Protein AF-A0A8T9Q5W1-F1 (afdb_monomer)

Structure (mmCIF, N/CA/C/O backbone):
data_AF-A0A8T9Q5W1-F1
#
_entry.id   AF-A0A8T9Q5W1-F1
#
loop_
_atom_site.group_PDB
_atom_site.id
_atom_site.type_symbol
_atom_site.label_atom_id
_atom_site.label_alt_id
_atom_site.label_comp_id
_atom_site.label_asym_id
_atom_site.label_entity_id
_atom_site.label_seq_id
_atom_site.pdbx_PDB_ins_code
_atom_site.Cartn_x
_atom_site.Cartn_y
_atom_site.Cartn_z
_atom_site.occupancy
_atom_site.B_iso_or_equiv
_atom_site.auth_seq_id
_atom_site.auth_comp_id
_atom_site.auth_asym_id
_atom_site.auth_atom_id
_atom_site.pdbx_PDB_model_num
ATOM 1 N N . MET A 1 1 ? -4.846 3.567 -25.689 1.00 54.91 1 MET A N 1
ATOM 2 C CA . MET A 1 1 ? -4.275 4.768 -25.042 1.00 54.91 1 MET A CA 1
ATOM 3 C C . MET A 1 1 ? -4.807 4.793 -23.617 1.00 54.91 1 MET A C 1
ATOM 5 O O . MET A 1 1 ? -6.010 4.636 -23.465 1.00 54.91 1 MET A O 1
ATOM 9 N N . PHE A 1 2 ? -3.942 4.860 -22.600 1.00 64.38 2 PHE A N 1
ATOM 10 C CA . PHE A 1 2 ? -4.379 5.015 -21.206 1.00 64.38 2 PHE A CA 1
ATOM 11 C C . PHE A 1 2 ? -4.690 6.494 -20.976 1.00 64.38 2 PHE A C 1
ATOM 13 O O . PHE A 1 2 ? -3.794 7.327 -21.100 1.00 64.38 2 PHE A O 1
ATOM 20 N N . THR A 1 3 ? -5.946 6.820 -20.690 1.00 78.00 3 THR A N 1
ATOM 21 C CA . THR A 1 3 ? -6.328 8.164 -20.245 1.00 78.00 3 THR A CA 1
ATOM 22 C C . THR A 1 3 ? -6.092 8.232 -18.737 1.00 78.00 3 THR A C 1
ATOM 24 O O . THR A 1 3 ? -6.632 7.378 -18.033 1.00 78.00 3 THR A O 1
ATOM 27 N N . PRO A 1 4 ? -5.282 9.179 -18.229 1.00 81.00 4 PRO A N 1
ATOM 28 C CA . PRO A 1 4 ? -5.126 9.374 -16.792 1.00 81.00 4 PRO A CA 1
ATOM 29 C C . PRO A 1 4 ? -6.479 9.676 -16.146 1.00 81.00 4 PRO A C 1
ATOM 31 O O . PRO A 1 4 ? -7.234 10.504 -16.658 1.00 81.00 4 PRO A O 1
ATOM 34 N N . ASP A 1 5 ? -6.780 9.001 -15.041 1.00 84.88 5 ASP A N 1
ATOM 35 C CA . ASP A 1 5 ? -7.968 9.295 -14.248 1.00 84.88 5 ASP A CA 1
ATOM 36 C C . ASP A 1 5 ? -7.682 10.536 -13.385 1.00 84.88 5 ASP A C 1
ATOM 38 O O . ASP A 1 5 ? -6.763 10.497 -12.566 1.00 84.88 5 ASP A O 1
ATOM 42 N N . PRO A 1 6 ? -8.430 11.644 -13.543 1.00 84.56 6 PRO A N 1
ATOM 43 C CA . PRO A 1 6 ? -8.221 12.849 -12.743 1.00 84.56 6 PRO A CA 1
ATOM 44 C C . PRO A 1 6 ? -8.481 12.639 -11.244 1.00 84.56 6 PRO A C 1
ATOM 46 O O . PRO A 1 6 ? -8.104 13.500 -10.450 1.00 84.56 6 PRO A O 1
ATOM 49 N N . HIS A 1 7 ? -9.123 11.533 -10.854 1.00 84.56 7 HIS A N 1
ATOM 50 C CA . HIS A 1 7 ? -9.441 11.193 -9.470 1.00 84.56 7 HIS A CA 1
ATOM 51 C C . HIS A 1 7 ? -8.453 10.227 -8.804 1.00 84.56 7 HIS A C 1
ATOM 53 O O . HIS A 1 7 ? -8.621 9.908 -7.624 1.00 84.56 7 HIS A O 1
ATOM 59 N N . SER A 1 8 ? -7.426 9.787 -9.530 1.00 84.69 8 SER A N 1
ATOM 60 C CA . SER A 1 8 ? -6.437 8.819 -9.064 1.00 84.69 8 SER A CA 1
ATOM 61 C C . SER A 1 8 ? -5.027 9.376 -9.217 1.00 84.69 8 SER A C 1
ATOM 63 O O . SER A 1 8 ? -4.680 9.974 -10.238 1.00 84.69 8 SER A O 1
ATOM 65 N N . TYR A 1 9 ? -4.186 9.150 -8.212 1.00 88.19 9 TYR A N 1
ATOM 66 C CA . TYR A 1 9 ? -2.750 9.401 -8.325 1.00 88.19 9 TYR A CA 1
ATOM 67 C C . TYR A 1 9 ? -1.983 8.180 -8.841 1.00 88.19 9 TYR A C 1
ATOM 69 O O . TYR A 1 9 ? -0.783 8.286 -9.123 1.00 88.19 9 TYR A O 1
ATOM 77 N N . ALA A 1 10 ? -2.646 7.028 -8.972 1.00 90.44 10 ALA A N 1
ATOM 78 C CA . ALA A 1 10 ? -2.022 5.800 -9.428 1.00 90.44 10 ALA A CA 1
ATOM 79 C C . ALA A 1 10 ? -1.487 5.937 -10.860 1.00 90.44 10 ALA A C 1
ATOM 81 O O . ALA A 1 10 ? -2.050 6.614 -11.723 1.00 90.44 10 ALA A O 1
ATOM 82 N N . ARG A 1 11 ? -0.384 5.235 -11.135 1.00 92.56 11 ARG A N 1
ATOM 83 C CA . ARG A 1 11 ? 0.287 5.238 -12.445 1.00 92.56 11 ARG A CA 1
ATOM 84 C C . ARG A 1 11 ? 0.242 3.845 -13.085 1.00 92.56 11 ARG A C 1
ATOM 86 O O . ARG A 1 11 ? 1.297 3.236 -13.274 1.00 92.56 11 ARG A O 1
ATOM 93 N N . PRO A 1 12 ? -0.945 3.331 -13.474 1.00 92.75 12 PRO A N 1
ATOM 94 C CA . PRO A 1 12 ? -1.094 1.965 -13.988 1.00 92.75 12 PRO A CA 1
ATOM 95 C C . PRO A 1 12 ? -0.348 1.718 -15.306 1.00 92.75 12 PRO A C 1
ATOM 97 O O . PRO A 1 12 ? -0.044 0.577 -15.634 1.00 92.75 12 PRO A O 1
ATOM 100 N N . ALA A 1 13 ? -0.022 2.779 -16.054 1.00 92.50 13 ALA A N 1
ATOM 101 C CA . ALA A 1 13 ? 0.820 2.688 -17.245 1.00 92.50 13 ALA A CA 1
ATOM 102 C C . ALA A 1 13 ? 2.295 2.354 -16.927 1.00 92.50 13 ALA A C 1
ATOM 104 O O . ALA A 1 13 ? 3.001 1.868 -17.806 1.00 92.50 13 ALA A O 1
ATOM 105 N N . GLN A 1 14 ? 2.760 2.614 -15.696 1.00 94.31 14 GLN A N 1
ATOM 106 C CA . GLN A 1 14 ? 4.110 2.278 -15.226 1.00 94.31 14 GLN A CA 1
ATOM 107 C C . GLN A 1 14 ? 4.106 0.944 -14.477 1.00 94.31 14 GLN A C 1
ATOM 109 O O . GLN A 1 14 ? 4.789 0.004 -14.881 1.00 94.31 14 GLN A O 1
ATOM 114 N N . VAL A 1 15 ? 3.297 0.843 -13.419 1.00 96.19 15 VAL A N 1
ATOM 115 C CA . VAL A 1 15 ? 3.148 -0.376 -12.617 1.00 96.19 15 VAL A CA 1
ATOM 116 C C . VAL A 1 15 ? 1.670 -0.706 -12.486 1.00 96.19 15 VAL A C 1
ATOM 118 O O . VAL A 1 15 ? 0.894 0.066 -11.927 1.00 96.19 15 VAL A O 1
ATOM 121 N N . GLN A 1 16 ? 1.275 -1.860 -13.012 1.00 95.00 16 GLN A N 1
ATOM 122 C CA . GLN A 1 16 ? -0.108 -2.313 -13.028 1.00 95.00 16 GLN A CA 1
ATOM 123 C C . GLN A 1 16 ? -0.360 -3.339 -11.922 1.00 95.00 16 GLN A C 1
ATOM 125 O O . GLN A 1 16 ? 0.328 -4.356 -11.841 1.00 95.00 16 GLN A O 1
ATOM 130 N N . VAL A 1 17 ? -1.406 -3.122 -11.125 1.00 95.19 17 VAL A N 1
ATOM 131 C CA . VAL A 1 17 ? -1.930 -4.132 -10.195 1.00 95.19 17 VAL A CA 1
ATOM 132 C C . VAL A 1 17 ? -2.681 -5.213 -10.976 1.00 95.19 17 VAL A C 1
ATOM 134 O O . VAL A 1 17 ? -3.562 -4.914 -11.782 1.00 95.19 17 VAL A O 1
ATOM 137 N N . ARG A 1 18 ? -2.342 -6.479 -10.728 1.00 96.81 18 ARG A N 1
ATOM 138 C CA . ARG A 1 18 ? -2.999 -7.665 -11.303 1.00 96.81 18 ARG A CA 1
ATOM 139 C C . ARG A 1 18 ? -3.956 -8.334 -10.334 1.00 96.81 18 ARG A C 1
ATOM 141 O O . ARG A 1 18 ? -4.996 -8.835 -10.750 1.00 96.81 18 ARG A O 1
ATOM 148 N N . HIS A 1 19 ? -3.595 -8.348 -9.057 1.00 97.38 19 HIS A N 1
ATOM 149 C CA . HIS A 1 19 ? -4.377 -8.976 -8.008 1.00 97.38 19 HIS A CA 1
ATOM 150 C C . HIS A 1 19 ? -4.154 -8.258 -6.679 1.00 97.38 19 HIS A C 1
ATOM 152 O O . HIS A 1 19 ? -3.082 -7.696 -6.449 1.00 97.38 19 HIS A O 1
ATOM 158 N N . LEU A 1 20 ? -5.168 -8.312 -5.822 1.00 96.25 20 LEU A N 1
ATOM 159 C CA . LEU A 1 20 ? -5.134 -7.823 -4.454 1.00 96.25 20 LEU A CA 1
ATOM 160 C C . LEU A 1 20 ? -5.679 -8.924 -3.546 1.00 96.25 20 LEU A C 1
ATOM 162 O O . LEU A 1 20 ? -6.842 -9.307 -3.669 1.00 96.25 20 LEU A O 1
ATOM 166 N N . LEU A 1 21 ? -4.836 -9.392 -2.634 1.00 97.06 21 LEU A N 1
ATOM 167 C CA . LEU A 1 21 ? -5.235 -10.233 -1.516 1.00 97.06 21 LEU A CA 1
ATOM 168 C C . LEU A 1 21 ? -5.442 -9.343 -0.287 1.00 97.06 21 LEU A C 1
ATOM 170 O O . LEU A 1 21 ? -4.583 -8.518 0.025 1.00 97.06 21 LEU A O 1
ATOM 174 N N . LEU A 1 22 ? -6.567 -9.524 0.401 1.00 97.12 22 LEU A N 1
ATOM 175 C CA . LEU A 1 22 ? -6.883 -8.845 1.654 1.00 97.12 22 LEU A CA 1
ATOM 176 C C . LEU A 1 22 ? -7.034 -9.886 2.759 1.00 97.12 22 LEU A C 1
ATOM 178 O O . LEU A 1 22 ? -7.941 -10.715 2.700 1.00 97.12 22 LEU A O 1
ATOM 182 N N . ASP A 1 23 ? -6.163 -9.812 3.758 1.00 96.69 23 ASP A N 1
ATOM 183 C CA . ASP A 1 23 ? -6.272 -10.562 5.007 1.00 96.69 23 ASP A CA 1
ATOM 184 C C . ASP A 1 23 ? -6.617 -9.568 6.117 1.00 96.69 23 ASP A C 1
ATOM 186 O O . ASP A 1 23 ? -5.767 -8.784 6.540 1.00 96.69 23 ASP A O 1
ATOM 190 N N . LEU A 1 24 ? -7.898 -9.503 6.486 1.00 97.31 24 LEU A N 1
ATOM 191 C CA . LEU A 1 24 ? -8.450 -8.439 7.322 1.00 97.31 24 LEU A CA 1
ATOM 192 C C . LEU A 1 24 ? -9.262 -9.002 8.485 1.00 97.31 24 LEU A C 1
ATOM 194 O O . LEU A 1 24 ? -10.173 -9.810 8.305 1.00 97.31 24 LEU A O 1
ATOM 198 N N . GLU A 1 25 ? -9.005 -8.459 9.667 1.00 98.06 25 GLU A N 1
ATOM 199 C CA . GLU A 1 25 ? -9.848 -8.587 10.844 1.00 98.06 25 GLU A CA 1
ATOM 200 C C . GLU A 1 25 ? -10.863 -7.435 10.894 1.00 98.06 25 GLU A C 1
ATOM 202 O O . GLU A 1 25 ? -10.537 -6.265 10.654 1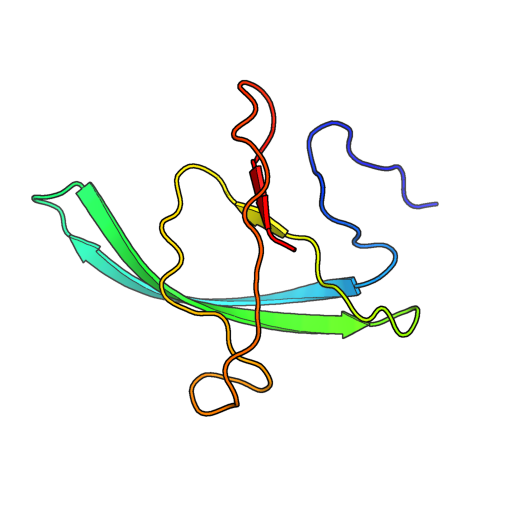.00 98.06 25 GLU A O 1
ATOM 207 N N . VAL A 1 26 ? -12.111 -7.766 11.233 1.00 97.88 26 VAL A N 1
ATOM 208 C CA . VAL A 1 26 ? -13.203 -6.799 11.373 1.00 97.88 26 VAL A CA 1
ATOM 209 C C . VAL A 1 26 ? -13.435 -6.483 12.845 1.00 97.88 26 VAL A C 1
ATOM 211 O O . VAL A 1 26 ? -13.838 -7.355 13.613 1.00 97.88 26 VAL A O 1
ATOM 214 N N . ASN A 1 27 ? -13.278 -5.215 13.226 1.00 97.06 27 ASN A N 1
ATOM 215 C CA . ASN A 1 27 ? -13.616 -4.743 14.563 1.00 97.06 27 ASN A CA 1
ATOM 216 C C . ASN A 1 27 ? -14.861 -3.841 14.532 1.00 97.06 27 ASN A C 1
ATOM 218 O O . ASN A 1 27 ? -14.823 -2.697 14.073 1.00 97.06 27 ASN A O 1
ATOM 222 N N . PHE A 1 28 ? -15.977 -4.350 15.059 1.00 97.44 28 PHE A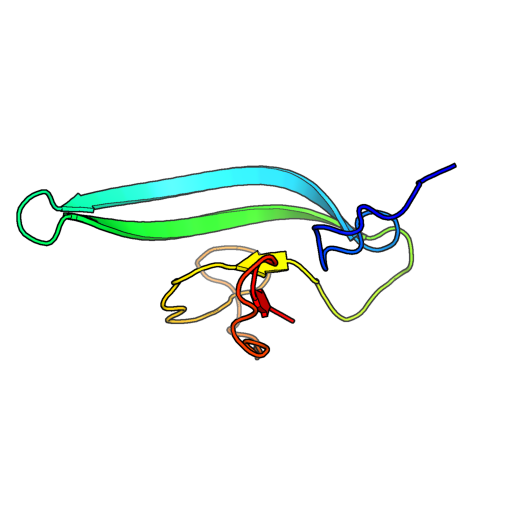 N 1
ATOM 223 C CA . PHE A 1 28 ? -17.253 -3.630 15.084 1.00 97.44 28 PHE A CA 1
ATOM 224 C C . PHE A 1 28 ? -17.347 -2.550 16.167 1.00 97.44 28 PHE A C 1
ATOM 226 O O . PHE A 1 28 ? -18.122 -1.607 16.001 1.00 97.44 28 PHE A O 1
ATOM 233 N N . SER A 1 29 ? -16.585 -2.655 17.261 1.00 97.75 29 SER A N 1
ATOM 234 C CA . SER A 1 29 ? -16.636 -1.660 18.341 1.00 97.75 29 SER A CA 1
ATOM 235 C C . SER A 1 29 ? -15.941 -0.366 17.925 1.00 97.75 29 SER A C 1
ATOM 237 O O . SER A 1 29 ? -16.483 0.719 18.129 1.00 97.75 29 SER A O 1
ATOM 239 N N . THR A 1 30 ? -14.791 -0.482 17.260 1.00 96.19 30 THR A N 1
ATOM 240 C CA . THR A 1 30 ? -14.034 0.653 16.712 1.00 96.19 30 THR A CA 1
ATOM 241 C C . THR A 1 30 ? -14.458 1.024 15.294 1.00 96.19 30 THR A C 1
ATOM 243 O O . THR A 1 30 ? -14.113 2.106 14.828 1.00 96.19 30 THR A O 1
ATOM 246 N N . ARG A 1 31 ? -15.229 0.159 14.617 1.00 96.88 31 ARG A N 1
ATOM 247 C CA . ARG A 1 31 ? -15.628 0.289 13.203 1.00 96.88 31 ARG A CA 1
ATOM 248 C C . ARG A 1 31 ? -14.419 0.369 12.267 1.00 96.88 31 ARG A C 1
ATOM 250 O O . ARG A 1 31 ? -14.377 1.203 11.365 1.00 96.88 31 ARG A O 1
ATOM 257 N N . THR A 1 32 ? -13.437 -0.500 12.488 1.00 96.25 32 THR A N 1
ATOM 258 C CA . THR A 1 32 ? -12.186 -0.531 11.719 1.00 96.25 32 THR A CA 1
ATOM 259 C C . THR A 1 32 ? -11.936 -1.901 11.106 1.00 96.25 32 THR A C 1
ATOM 261 O O . THR A 1 32 ? -12.213 -2.926 11.730 1.00 96.25 32 THR A O 1
ATOM 264 N N . LEU A 1 33 ? -11.348 -1.905 9.910 1.00 97.31 33 LEU A N 1
ATOM 265 C CA . LEU A 1 33 ? -10.694 -3.071 9.320 1.00 97.31 33 LEU A CA 1
ATOM 266 C C . LEU A 1 33 ? -9.194 -2.956 9.589 1.00 97.31 33 LEU A C 1
ATOM 268 O O . LEU A 1 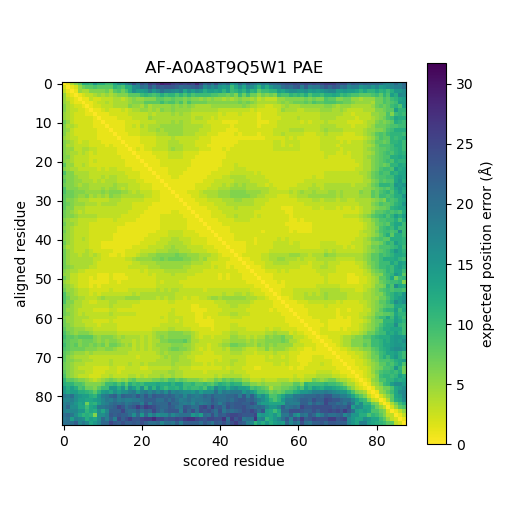33 ? -8.624 -1.884 9.373 1.00 97.31 33 LEU A O 1
ATOM 272 N N . ARG A 1 34 ? -8.563 -4.032 10.057 1.00 97.06 34 ARG A N 1
ATOM 273 C CA . ARG A 1 34 ? -7.114 -4.077 10.290 1.00 97.06 34 ARG A CA 1
ATOM 274 C C . ARG A 1 34 ? -6.540 -5.350 9.697 1.00 97.06 34 ARG A C 1
ATOM 276 O O . ARG A 1 34 ? -7.130 -6.408 9.854 1.00 97.06 34 ARG A O 1
ATOM 283 N N . GLY A 1 35 ? -5.389 -5.253 9.046 1.00 95.75 35 GLY A N 1
ATOM 284 C CA . GLY A 1 35 ? -4.701 -6.420 8.518 1.00 95.75 35 GLY A CA 1
ATOM 285 C C . GLY A 1 35 ? -3.765 -6.062 7.376 1.00 95.75 35 GLY A C 1
ATOM 286 O O . GLY A 1 35 ? -3.227 -4.954 7.340 1.00 95.75 35 GLY A O 1
ATOM 287 N N . MET A 1 36 ? -3.571 -7.003 6.458 1.00 96.44 36 MET A N 1
ATOM 288 C CA . MET A 1 36 ? -2.585 -6.916 5.389 1.00 96.44 36 MET A CA 1
ATOM 289 C C . MET A 1 36 ? -3.243 -6.892 4.010 1.00 96.44 36 MET A C 1
ATOM 291 O O . MET A 1 36 ? -4.169 -7.648 3.716 1.00 96.44 36 MET A O 1
ATOM 295 N N . ALA A 1 37 ? -2.711 -6.031 3.146 1.00 96.62 37 ALA A N 1
ATOM 296 C CA . ALA A 1 37 ? -2.989 -6.022 1.720 1.00 96.62 37 ALA A CA 1
ATOM 297 C C . ALA A 1 37 ? -1.732 -6.473 0.966 1.00 96.62 37 ALA A C 1
ATOM 299 O O . ALA A 1 37 ? -0.647 -5.937 1.189 1.00 96.62 37 ALA A O 1
ATOM 300 N N . THR A 1 38 ? -1.867 -7.456 0.076 1.00 96.94 38 THR A N 1
ATOM 301 C CA . THR A 1 38 ? -0.766 -7.941 -0.767 1.00 96.94 38 THR A CA 1
ATOM 302 C C . THR A 1 38 ? -1.130 -7.775 -2.234 1.00 96.94 38 THR A C 1
ATOM 304 O O . THR A 1 38 ? -2.109 -8.349 -2.715 1.00 96.94 38 THR A O 1
ATOM 307 N N . TRP A 1 39 ? -0.325 -6.998 -2.957 1.00 96.94 39 TRP A N 1
ATOM 308 C CA . TRP A 1 39 ? -0.514 -6.746 -4.382 1.00 96.94 39 TRP A CA 1
ATOM 309 C C . TRP A 1 39 ? 0.374 -7.651 -5.230 1.00 96.94 39 TRP A C 1
ATOM 311 O O . TRP A 1 39 ? 1.568 -7.786 -4.976 1.00 96.94 39 TRP A O 1
ATOM 321 N N . GLN A 1 40 ? -0.195 -8.205 -6.299 1.00 96.75 40 GLN A N 1
ATOM 322 C CA . GLN A 1 40 ? 0.584 -8.750 -7.410 1.00 96.75 40 GLN A CA 1
ATOM 323 C C . GLN A 1 40 ? 0.698 -7.686 -8.495 1.00 96.75 40 GLN A C 1
ATOM 325 O O . GLN A 1 40 ? -0.315 -7.128 -8.926 1.00 96.75 40 GLN A O 1
ATOM 330 N N . LEU A 1 41 ? 1.921 -7.406 -8.938 1.00 96.25 41 LEU A N 1
ATOM 331 C CA . LEU A 1 41 ? 2.235 -6.260 -9.787 1.00 96.25 41 LEU A CA 1
ATOM 332 C C . LEU A 1 41 ? 2.871 -6.698 -11.109 1.00 96.25 41 LEU A C 1
ATOM 334 O O . LEU A 1 41 ? 3.569 -7.706 -11.190 1.00 96.25 41 LEU A O 1
ATOM 338 N N . THR A 1 42 ? 2.665 -5.905 -12.154 1.00 97.25 42 THR A N 1
ATOM 339 C CA . THR A 1 42 ? 3.461 -5.942 -13.384 1.00 97.25 42 THR A CA 1
ATOM 340 C C . THR A 1 42 ? 4.133 -4.589 -13.559 1.00 97.25 42 THR A C 1
ATOM 342 O O . THR A 1 42 ? 3.450 -3.579 -13.702 1.00 97.25 42 THR A O 1
ATOM 345 N N . ASN A 1 43 ? 5.465 -4.563 -13.560 1.00 96.31 43 ASN A N 1
ATOM 346 C CA . ASN A 1 43 ? 6.238 -3.349 -13.800 1.00 96.31 43 ASN A CA 1
ATOM 347 C C . ASN A 1 43 ? 6.587 -3.246 -15.291 1.00 96.31 43 ASN A C 1
ATOM 349 O O . ASN A 1 43 ? 7.389 -4.025 -15.801 1.00 96.31 43 ASN A O 1
ATOM 353 N N . HIS A 1 44 ? 5.953 -2.313 -15.997 1.00 95.81 44 HIS A N 1
ATOM 354 C CA . HIS A 1 44 ? 6.096 -2.153 -17.444 1.00 95.81 44 HIS A CA 1
ATOM 355 C C . HIS A 1 44 ? 7.327 -1.340 -17.840 1.00 95.81 44 HIS A C 1
ATOM 357 O O . HIS A 1 44 ? 7.847 -1.517 -18.939 1.00 95.81 44 HIS A O 1
ATOM 363 N N . THR A 1 45 ? 7.771 -0.433 -16.970 1.00 95.62 45 THR A N 1
ATOM 364 C CA . THR A 1 45 ? 8.786 0.575 -17.308 1.00 95.62 45 THR A CA 1
ATOM 365 C C . THR A 1 45 ? 10.062 0.451 -16.481 1.00 95.62 45 THR A C 1
ATOM 367 O O . THR A 1 45 ? 10.938 1.299 -16.609 1.00 95.62 45 THR A O 1
ATOM 370 N N . GLY A 1 46 ? 10.164 -0.555 -15.60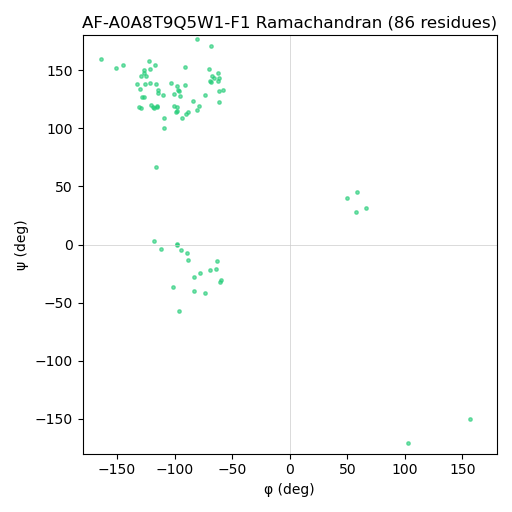7 1.00 95.19 46 GLY A N 1
ATOM 371 C CA . GLY A 1 46 ? 11.245 -0.641 -14.622 1.00 95.19 46 GLY A CA 1
ATOM 372 C C . GLY A 1 46 ? 11.178 0.480 -13.580 1.00 95.19 46 GLY A C 1
ATOM 373 O O . GLY A 1 46 ? 12.213 0.953 -13.123 1.00 95.19 46 GLY A O 1
ATOM 374 N N . ALA A 1 47 ? 9.970 0.947 -13.243 1.00 95.25 47 ALA A N 1
ATOM 375 C CA . ALA A 1 47 ? 9.774 1.993 -12.244 1.00 95.25 47 ALA A CA 1
ATOM 376 C C . ALA A 1 47 ? 10.299 1.549 -10.871 1.00 95.25 47 ALA A C 1
ATOM 378 O O . ALA A 1 47 ? 10.146 0.387 -10.494 1.00 95.25 47 ALA A O 1
ATOM 379 N N . THR A 1 48 ? 10.885 2.483 -10.129 1.00 94.81 48 THR A N 1
ATOM 380 C CA . THR A 1 48 ? 11.418 2.259 -8.776 1.00 94.81 48 THR A CA 1
ATOM 381 C C . THR A 1 48 ? 10.424 2.619 -7.675 1.00 94.81 48 THR A C 1
ATOM 383 O O . THR A 1 48 ? 10.710 2.395 -6.508 1.00 94.81 48 THR A O 1
ATOM 386 N N . GLU A 1 49 ? 9.270 3.176 -8.041 1.00 93.62 49 GLU A N 1
ATOM 387 C CA . GLU A 1 49 ? 8.212 3.604 -7.125 1.00 93.62 49 GLU A CA 1
ATOM 388 C C . GLU A 1 49 ? 6.878 2.977 -7.535 1.00 93.62 49 GLU A C 1
ATOM 390 O O . GLU A 1 49 ? 6.590 2.818 -8.729 1.00 93.62 49 GLU A O 1
ATOM 395 N N . LEU A 1 50 ? 6.030 2.690 -6.547 1.00 94.31 50 LEU A N 1
ATOM 396 C CA . LEU A 1 50 ? 4.653 2.254 -6.746 1.00 94.31 50 LEU A CA 1
ATOM 397 C C . LEU A 1 50 ? 3.710 3.315 -6.185 1.00 94.31 50 LEU A C 1
ATOM 399 O O . LEU A 1 50 ? 3.703 3.585 -4.995 1.00 94.31 50 LEU A O 1
ATOM 403 N N . TRP A 1 51 ? 2.865 3.872 -7.048 1.00 93.62 51 TRP A N 1
ATOM 404 C CA . TRP A 1 51 ? 1.895 4.885 -6.649 1.00 93.62 51 TRP A CA 1
ATOM 405 C C . TRP A 1 51 ? 0.532 4.233 -6.432 1.00 93.62 51 TRP A C 1
ATOM 407 O O . TRP A 1 51 ? -0.075 3.742 -7.390 1.00 93.62 51 TRP A O 1
ATOM 417 N N . LEU A 1 52 ? 0.063 4.245 -5.184 1.00 93.19 52 LEU A N 1
ATOM 418 C CA . LEU A 1 52 ? -1.268 3.782 -4.796 1.00 93.19 52 LEU A CA 1
ATOM 419 C C . LEU A 1 52 ? -2.096 4.923 -4.208 1.00 93.19 52 LEU A C 1
ATOM 421 O O . LEU A 1 52 ? -1.581 5.898 -3.657 1.00 93.19 52 LEU A O 1
ATOM 425 N N . ASP A 1 53 ? -3.402 4.752 -4.325 1.00 90.88 53 ASP A N 1
ATOM 426 C CA . ASP A 1 53 ? -4.403 5.609 -3.723 1.00 90.88 53 ASP A CA 1
ATOM 427 C C . ASP A 1 53 ? -4.715 5.077 -2.304 1.00 90.88 53 ASP A C 1
ATOM 429 O O . ASP A 1 53 ? -5.290 4.001 -2.146 1.00 90.88 53 ASP A O 1
ATOM 433 N N . ALA A 1 54 ? -4.375 5.836 -1.257 1.00 89.75 54 ALA A N 1
ATOM 434 C CA . ALA A 1 54 ? -4.762 5.590 0.137 1.00 89.75 54 ALA A CA 1
ATOM 435 C C . ALA A 1 54 ? -5.697 6.686 0.684 1.00 89.75 54 ALA A C 1
ATOM 437 O O . ALA A 1 54 ? -5.400 7.861 0.533 1.00 89.75 54 ALA A O 1
ATOM 438 N N . ARG A 1 55 ? -6.818 6.383 1.357 1.00 89.12 55 ARG A N 1
ATOM 439 C CA . ARG A 1 55 ? -7.659 7.405 2.033 1.00 89.12 55 ARG A CA 1
ATOM 440 C C . ARG A 1 55 ? -7.920 7.001 3.468 1.00 89.12 55 ARG A C 1
ATOM 442 O O . ARG A 1 55 ? -8.445 5.916 3.700 1.00 89.12 55 ARG A O 1
ATOM 449 N N . THR A 1 56 ? -7.620 7.900 4.410 1.00 88.31 56 THR A N 1
ATOM 450 C CA . THR A 1 56 ? -7.860 7.668 5.848 1.00 88.31 56 THR A CA 1
ATOM 451 C C . THR A 1 56 ? -7.312 6.309 6.311 1.00 88.31 56 THR A C 1
ATOM 453 O O . THR A 1 56 ? -7.969 5.601 7.067 1.00 88.31 56 THR A O 1
ATOM 456 N N . LEU A 1 57 ? -6.129 5.931 5.807 1.00 92.00 57 LEU A N 1
ATOM 457 C CA . LEU A 1 57 ? -5.432 4.698 6.167 1.00 92.00 57 LEU A CA 1
ATOM 458 C C . LEU A 1 57 ? -4.293 5.014 7.131 1.00 92.00 57 LEU A C 1
ATOM 460 O O . LEU A 1 57 ? -3.552 5.977 6.937 1.00 92.00 57 LEU A O 1
ATOM 464 N N . THR A 1 58 ? -4.134 4.166 8.137 1.00 92.69 58 THR A N 1
ATOM 465 C CA . THR A 1 58 ? -2.923 4.112 8.953 1.00 92.69 58 THR A CA 1
ATOM 466 C C . THR A 1 58 ? -2.058 2.984 8.409 1.00 92.69 58 THR A C 1
ATOM 468 O O . THR A 1 58 ? -2.473 1.829 8.442 1.00 92.69 58 THR A O 1
ATOM 471 N N . ILE A 1 59 ? -0.883 3.320 7.878 1.00 94.25 59 ILE A N 1
ATOM 472 C CA . ILE A 1 59 ? 0.073 2.340 7.354 1.00 94.25 59 ILE A CA 1
ATOM 473 C C . ILE A 1 59 ? 1.117 2.077 8.436 1.00 94.25 59 ILE A C 1
ATOM 475 O O . ILE A 1 59 ? 1.812 2.995 8.863 1.00 94.25 59 ILE A O 1
ATOM 479 N N . GLU A 1 60 ? 1.200 0.828 8.894 1.00 94.88 60 GLU A N 1
ATOM 480 C CA . GLU A 1 60 ? 2.172 0.414 9.914 1.00 94.88 60 GLU A CA 1
ATOM 481 C C . GLU A 1 60 ? 3.542 0.095 9.291 1.00 94.88 60 GLU A C 1
ATOM 483 O O . GLU A 1 60 ? 4.573 0.453 9.854 1.00 94.88 60 GLU A O 1
ATOM 488 N N . ALA A 1 61 ? 3.557 -0.559 8.124 1.00 95.31 61 ALA A N 1
ATOM 489 C CA . ALA A 1 61 ? 4.758 -0.869 7.351 1.00 95.31 61 ALA A CA 1
ATOM 490 C C . ALA A 1 61 ? 4.397 -1.256 5.908 1.00 95.31 61 ALA A C 1
ATOM 492 O O . ALA A 1 61 ? 3.279 -1.705 5.642 1.00 95.31 61 ALA A O 1
ATOM 493 N N . VAL A 1 62 ? 5.371 -1.161 5.001 1.00 96.62 62 VAL A N 1
ATOM 494 C CA . VAL A 1 62 ? 5.302 -1.702 3.636 1.00 96.62 62 VAL A CA 1
ATOM 495 C C . VAL A 1 62 ? 6.450 -2.690 3.446 1.00 96.62 62 VAL A C 1
ATOM 497 O O . VAL 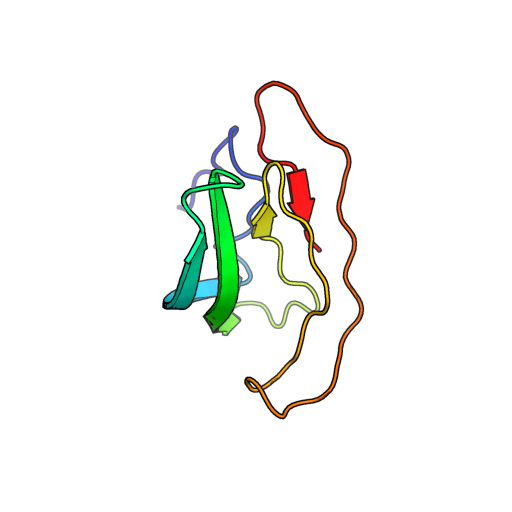A 1 62 ? 7.556 -2.461 3.935 1.00 96.62 62 VAL A O 1
ATOM 500 N N . ARG A 1 63 ? 6.188 -3.816 2.777 1.00 96.75 63 ARG A N 1
ATOM 501 C CA . ARG A 1 63 ? 7.161 -4.897 2.559 1.00 96.75 63 ARG A CA 1
ATOM 502 C C . ARG A 1 63 ? 7.232 -5.284 1.090 1.00 96.75 63 ARG A C 1
ATOM 504 O O . ARG A 1 63 ? 6.212 -5.274 0.401 1.00 96.75 63 ARG A O 1
ATOM 511 N N . LEU A 1 64 ? 8.428 -5.643 0.636 1.00 95.56 64 LEU A N 1
ATOM 512 C CA . LEU A 1 64 ? 8.660 -6.204 -0.697 1.00 95.56 64 LEU A CA 1
ATOM 513 C C . LEU A 1 64 ? 8.574 -7.729 -0.647 1.00 95.56 64 LEU A C 1
ATOM 515 O O . LEU A 1 64 ? 8.846 -8.318 0.387 1.00 95.56 64 LEU A O 1
ATOM 519 N N . ASP A 1 65 ? 8.205 -8.364 -1.757 1.00 93.38 65 ASP A N 1
ATOM 520 C CA . ASP A 1 65 ? 8.231 -9.828 -1.924 1.00 93.38 65 ASP A CA 1
ATOM 521 C C . ASP A 1 65 ? 7.401 -10.639 -0.904 1.00 93.38 65 ASP A C 1
ATOM 523 O O . ASP A 1 65 ? 7.665 -11.814 -0.652 1.00 93.38 65 ASP A O 1
ATOM 527 N N . GLY A 1 66 ? 6.338 -10.032 -0.366 1.00 90.06 66 GLY A N 1
ATOM 528 C CA . GLY A 1 66 ? 5.354 -10.694 0.494 1.00 90.06 66 GLY A CA 1
ATOM 529 C C . GLY A 1 66 ? 5.504 -10.394 1.994 1.00 90.06 66 GLY A C 1
ATOM 530 O O . GLY A 1 66 ? 6.259 -9.501 2.382 1.00 90.06 66 GLY A O 1
ATOM 531 N N . PRO A 1 67 ? 4.755 -11.110 2.857 1.00 89.00 67 PRO A N 1
ATOM 532 C CA . PRO A 1 67 ? 4.649 -10.809 4.291 1.00 89.00 67 PRO A CA 1
ATOM 533 C C . PRO A 1 67 ? 5.976 -10.876 5.057 1.00 89.00 67 PRO A C 1
ATOM 535 O O . PRO A 1 67 ? 6.182 -10.107 5.996 1.00 89.00 67 PRO A O 1
ATOM 538 N N . ASP A 1 68 ? 6.876 -11.766 4.635 1.00 91.94 68 ASP A N 1
ATOM 539 C CA . ASP A 1 68 ? 8.161 -12.024 5.298 1.00 91.94 68 ASP A CA 1
ATOM 540 C C . ASP A 1 68 ? 9.340 -11.288 4.648 1.00 91.94 68 ASP A C 1
ATOM 542 O O . ASP A 1 68 ? 10.483 -11.422 5.089 1.00 91.94 68 ASP A O 1
ATOM 546 N N . GLY A 1 69 ? 9.091 -10.518 3.590 1.00 94.25 69 GLY A N 1
ATOM 547 C CA . GLY A 1 69 ? 10.153 -9.809 2.897 1.00 94.25 69 GLY A CA 1
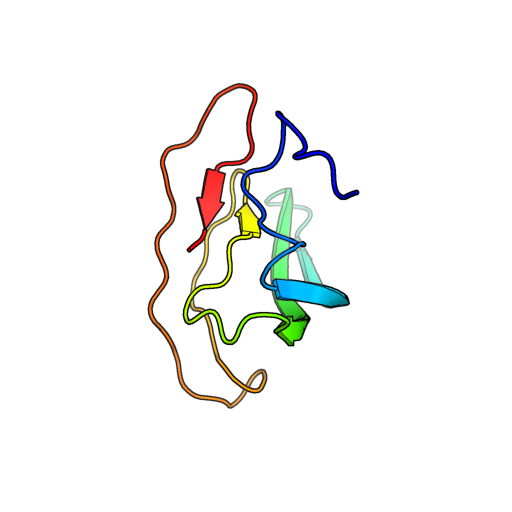ATOM 548 C C . GLY A 1 69 ? 10.581 -8.509 3.590 1.00 94.25 69 GLY A C 1
ATOM 549 O O . GLY A 1 69 ? 10.042 -8.120 4.643 1.00 94.25 69 GLY A O 1
ATOM 550 N N . PRO A 1 70 ? 11.608 -7.841 3.034 1.00 96.31 70 PRO A N 1
ATOM 551 C CA . PRO A 1 70 ? 12.216 -6.678 3.659 1.00 96.31 70 PRO A CA 1
ATOM 552 C C . PRO A 1 70 ? 11.233 -5.508 3.710 1.00 96.31 70 PRO A C 1
ATOM 554 O O . PRO A 1 70 ? 10.445 -5.291 2.788 1.00 96.31 70 PRO A O 1
ATOM 557 N N . VAL A 1 71 ? 11.302 -4.743 4.801 1.00 96.56 71 VAL A N 1
ATOM 558 C CA . VAL A 1 71 ? 10.571 -3.479 4.920 1.00 96.56 71 VAL A CA 1
ATOM 559 C C . VAL A 1 71 ? 11.177 -2.474 3.948 1.00 96.56 71 VAL A C 1
ATOM 561 O O . VAL A 1 71 ? 12.397 -2.416 3.788 1.00 96.56 71 VAL A O 1
ATOM 564 N N . THR A 1 72 ? 10.319 -1.695 3.309 1.00 95.81 72 THR A N 1
ATOM 565 C CA . THR A 1 72 ? 10.711 -0.590 2.442 1.00 95.81 72 THR A CA 1
ATOM 566 C C . THR A 1 72 ? 10.085 0.705 2.940 1.00 95.81 72 THR A C 1
ATOM 568 O O . THR A 1 72 ? 9.104 0.688 3.692 1.00 95.81 72 THR A O 1
ATOM 571 N N . ASP A 1 73 ? 10.690 1.817 2.546 1.00 95.25 73 ASP A N 1
ATOM 572 C CA . ASP A 1 73 ? 10.184 3.138 2.876 1.00 95.25 73 ASP A CA 1
ATOM 573 C C . ASP A 1 73 ? 8.895 3.413 2.098 1.00 95.25 73 ASP A C 1
ATOM 575 O O . ASP A 1 73 ? 8.685 2.894 1.002 1.00 95.25 73 ASP A O 1
ATOM 579 N N . PHE A 1 74 ? 8.027 4.234 2.682 1.00 94.81 74 PHE A N 1
ATOM 580 C CA . PHE A 1 74 ? 6.838 4.741 2.013 1.00 94.81 74 PHE A CA 1
ATOM 581 C C . PHE A 1 74 ? 6.549 6.170 2.471 1.00 94.81 74 PHE A C 1
ATOM 583 O O . PHE A 1 74 ? 6.887 6.563 3.592 1.00 94.81 74 PHE A O 1
ATOM 590 N N . GLU A 1 75 ? 5.872 6.941 1.629 1.00 92.25 75 GLU A N 1
ATOM 591 C CA . GLU A 1 75 ? 5.427 8.296 1.936 1.00 92.25 75 GLU A CA 1
ATOM 592 C C . GLU A 1 75 ? 3.925 8.438 1.694 1.00 92.25 75 GLU A C 1
ATOM 594 O O . GLU A 1 75 ? 3.438 8.174 0.597 1.00 92.25 75 GLU A O 1
ATOM 599 N N . LEU A 1 76 ? 3.192 8.928 2.698 1.00 89.00 76 LEU A N 1
ATOM 600 C CA . LEU A 1 76 ? 1.813 9.380 2.531 1.00 89.00 76 LEU A CA 1
ATOM 601 C C . LEU A 1 76 ? 1.788 10.867 2.168 1.00 89.00 76 LEU A C 1
ATOM 603 O O . LEU A 1 76 ? 2.103 11.730 2.985 1.00 89.00 76 LEU A O 1
ATOM 607 N N . GLY A 1 77 ? 1.377 11.171 0.943 1.00 81.81 77 GLY A N 1
ATOM 608 C CA . GLY A 1 77 ? 1.113 12.526 0.493 1.00 81.81 77 GLY A CA 1
ATOM 609 C C . GLY A 1 77 ? -0.112 13.152 1.173 1.00 81.81 77 GLY A C 1
A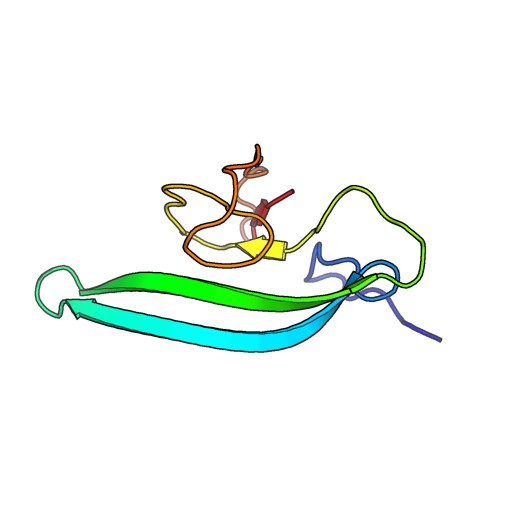TOM 610 O O . GLY A 1 77 ? -0.882 12.483 1.868 1.00 81.81 77 GLY A O 1
ATOM 611 N N . PRO A 1 78 ? -0.318 14.462 0.968 1.00 76.25 78 PRO A N 1
ATOM 612 C CA . PRO A 1 78 ? -1.324 15.224 1.694 1.00 76.25 78 PRO A CA 1
ATOM 613 C C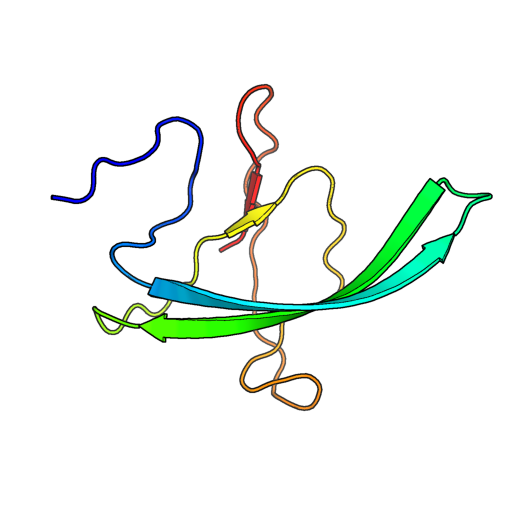 . PRO A 1 78 ? -2.744 14.715 1.424 1.00 76.25 78 PRO A C 1
ATOM 615 O O . PRO A 1 78 ? -3.120 14.397 0.291 1.00 76.25 78 PRO A O 1
ATOM 618 N N . ALA A 1 79 ? -3.562 14.695 2.478 1.00 71.31 79 ALA A N 1
ATOM 619 C CA . ALA A 1 79 ? -4.987 14.427 2.358 1.00 71.31 79 ALA A CA 1
ATOM 620 C C . ALA A 1 79 ? -5.643 15.509 1.491 1.00 71.31 79 ALA A C 1
ATOM 622 O O . ALA A 1 79 ? -5.576 16.697 1.807 1.00 71.31 79 ALA A O 1
ATOM 623 N N . THR A 1 80 ? -6.293 15.094 0.407 1.00 61.69 80 THR A N 1
ATOM 624 C CA . THR A 1 80 ? -6.939 16.011 -0.534 1.00 61.69 80 THR A CA 1
ATOM 625 C C . THR A 1 80 ? -8.456 15.778 -0.492 1.00 61.69 80 THR A C 1
ATOM 627 O O . THR A 1 80 ? -8.888 14.635 -0.560 1.00 61.69 80 THR A O 1
ATOM 630 N N . PRO A 1 81 ? -9.316 16.805 -0.352 1.00 53.09 81 PRO A N 1
ATOM 631 C CA . PRO A 1 81 ? -10.738 16.600 -0.029 1.00 53.09 81 PRO A CA 1
ATOM 632 C C . PRO A 1 81 ? -11.530 15.761 -1.045 1.00 53.09 81 PRO A C 1
ATOM 634 O O . PRO A 1 81 ? -12.465 15.058 -0.666 1.00 53.09 81 PRO A O 1
ATOM 637 N N . CYS A 1 82 ? -11.147 15.828 -2.323 1.00 54.16 82 CYS A N 1
ATOM 638 C CA . CYS A 1 82 ? -11.824 15.161 -3.440 1.00 54.16 82 CYS A CA 1
ATOM 639 C C . CYS A 1 82 ? -10.989 14.031 -4.062 1.00 54.16 82 CYS A C 1
ATOM 641 O O . CYS A 1 82 ? -11.452 13.392 -5.005 1.00 54.16 82 CYS A O 1
ATOM 643 N N . LEU A 1 83 ? -9.756 13.831 -3.587 1.00 50.31 83 LEU A N 1
ATOM 644 C CA . LEU A 1 83 ? -8.800 12.874 -4.134 1.00 50.31 83 LEU A CA 1
ATOM 645 C C . LEU A 1 83 ? -8.295 11.966 -3.023 1.00 50.31 83 LEU A C 1
ATOM 647 O O . LEU A 1 83 ? -8.213 12.344 -1.855 1.00 50.31 83 LEU A O 1
ATOM 651 N N . VAL A 1 84 ? -7.957 10.744 -3.388 1.00 54.00 84 VAL A N 1
ATOM 652 C CA . VAL A 1 84 ? -7.311 9.830 -2.461 1.00 54.00 84 VAL A CA 1
ATOM 653 C C . VAL A 1 84 ? -5.893 10.357 -2.133 1.00 54.00 84 VAL A C 1
ATOM 655 O O . VAL A 1 84 ? -5.281 10.995 -2.977 1.00 54.00 84 VAL A O 1
ATOM 658 N N . SER A 1 85 ? -5.362 10.189 -0.915 1.00 56.28 85 SER A N 1
ATOM 659 C CA . SER A 1 85 ? -3.970 10.587 -0.620 1.00 56.28 85 SER A CA 1
ATOM 660 C C . SER A 1 85 ? -2.967 9.672 -1.334 1.00 56.28 85 SER A C 1
ATOM 662 O O . SER A 1 85 ? -3.167 8.462 -1.420 1.00 56.28 85 SER A O 1
ATOM 664 N N . ARG A 1 86 ? -1.880 10.262 -1.848 1.00 52.62 86 ARG A N 1
ATOM 665 C CA . ARG A 1 86 ? -0.752 9.542 -2.462 1.00 52.62 86 ARG A CA 1
ATOM 666 C C . ARG A 1 86 ? -0.111 8.624 -1.419 1.00 52.62 86 ARG A C 1
ATOM 668 O O . ARG A 1 86 ? 0.207 9.106 -0.344 1.00 52.62 86 ARG A O 1
ATOM 675 N N . SER A 1 87 ? 0.146 7.363 -1.736 1.00 59.72 87 SER A N 1
ATOM 676 C CA . SER A 1 87 ? 1.197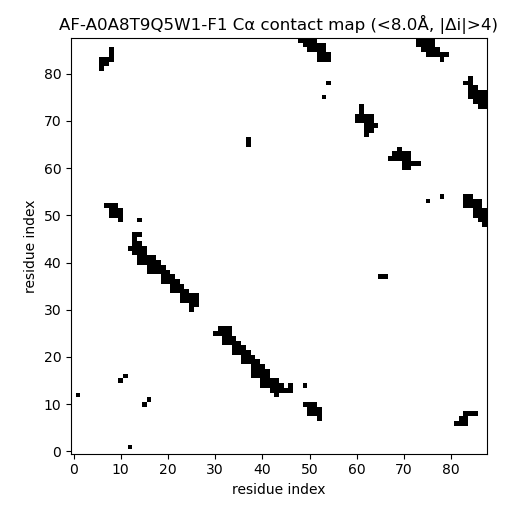 6.576 -1.078 1.00 59.72 87 SER A CA 1
ATOM 677 C C . SER A 1 87 ? 2.251 6.229 -2.125 1.00 59.72 87 SER A C 1
ATOM 679 O O . SER A 1 87 ? 1.887 5.623 -3.138 1.00 59.72 87 SER A O 1
ATOM 681 N N . ALA A 1 88 ? 3.488 6.685 -1.930 1.00 53.66 88 ALA A N 1
ATOM 682 C CA . ALA A 1 88 ? 4.641 6.388 -2.786 1.00 53.66 88 ALA A CA 1
ATOM 683 C C . ALA A 1 88 ? 5.652 5.505 -2.060 1.00 53.66 88 ALA A C 1
ATOM 685 O O . ALA A 1 88 ? 5.709 5.629 -0.816 1.00 53.66 88 ALA A O 1
#

Foldseek 3Di:
DDDDDPQFPFDCVAKNWDDKDDDWDADPVVRDIDDDIDTDIDGPHPDPDGKGFAAPDDDPFDAPPDDPHDTDDWDWADHDPRHGTIID

pLDDT: mean 88.46, std 13.36, range [50.31, 98.06]

Secondary structure (DSSP, 8-state):
-PPPPTT----TTTEEEEEEEEEEEEETTTTEEEEEEEEEEEESS--S---EEESS-----EESSSTTS-EE---BPPPBTTBPEEE-

Sequence (88 aa):
MFTPDPHSYARPAQVQVRHLLLDLEVNFSTRTLRGMATWQLTNHTGATELWLDARTLTIEAVRLDGPDGPVTDFELGPATPCLVSRSA

Radius of gyration: 14.14 Å; Cα contacts (8 Å, |Δi|>4): 134; chains: 1; bounding box: 30×29×43 Å

InterPro domains:
  IPR042097 Aminopeptidase N-like , N-terminal domain superfamliy [G3DSA:2.60.40.1730] (14-86)
  IPR042097 Aminopeptidase N-like , N-terminal domain superfamliy [SSF63737] (3-71)

Organism: NCBI:txid2932248

Solvent-accessible surface area (backbone atoms only — not comparable to full-atom values): 5735 Å² total; per-residue (Å²): 134,89,76,84,55,94,64,52,73,48,45,59,86,37,48,28,79,77,44,78,48,75,53,70,48,82,39,79,91,81,70,43,79,50,74,50,78,48,75,41,75,46,68,73,66,75,65,91,72,61,50,40,69,40,66,100,70,86,83,92,79,48,56,44,93,50,96,86,36,59,77,52,88,74,44,77,46,71,86,40,99,86,38,52,12,40,32,65

Mean predicted aligned error: 5.64 Å